Protein AF-A0A538T7G5-F1 (afdb_monomer_lite)

Foldseek 3Di:
DDDDDDDDPPPPVVVVVVVVVVVVDDDFVRVQVLVVQLQVCLQVVVLVSNLVSADQQDWDQDPVVRDIDGGSVRVSVVSVVVCVVVVNDHDDDPDDGGDD

Structure (mmCIF, N/CA/C/O backbone):
data_AF-A0A538T7G5-F1
#
_entry.id   AF-A0A538T7G5-F1
#
loop_
_atom_sit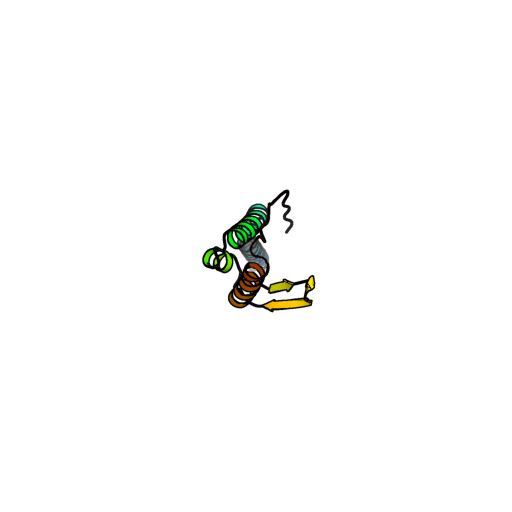e.group_PDB
_atom_site.id
_atom_site.type_symbol
_atom_site.label_atom_id
_atom_site.label_alt_id
_atom_site.label_comp_id
_atom_site.label_asym_id
_atom_site.label_entity_id
_atom_site.label_seq_id
_atom_site.pdbx_PDB_ins_code
_atom_site.Cartn_x
_atom_site.Cartn_y
_atom_site.Cartn_z
_atom_site.occupancy
_atom_site.B_iso_or_equiv
_atom_site.auth_seq_id
_atom_site.auth_comp_id
_atom_site.auth_asym_id
_atom_site.auth_atom_id
_atom_site.pdbx_PDB_model_num
ATOM 1 N N . MET A 1 1 ? -61.667 -14.299 30.085 1.00 41.78 1 MET A N 1
ATOM 2 C CA . MET A 1 1 ? -61.204 -13.689 28.818 1.00 41.78 1 MET A CA 1
ATOM 3 C C . MET A 1 1 ? -59.811 -13.110 29.062 1.00 41.78 1 MET A C 1
ATOM 5 O O . MET A 1 1 ? -59.705 -12.104 29.747 1.00 41.78 1 MET A O 1
ATOM 9 N N . LEU A 1 2 ? -58.743 -13.799 28.640 1.00 35.47 2 LEU A N 1
ATOM 10 C CA . LEU A 1 2 ? -57.352 -13.453 28.981 1.00 35.47 2 LEU A CA 1
ATOM 11 C C . LEU A 1 2 ? -56.670 -12.790 27.768 1.00 35.47 2 LEU A C 1
ATOM 13 O O . LEU A 1 2 ? -56.487 -13.434 26.738 1.00 35.47 2 LEU A O 1
ATOM 17 N N . ARG A 1 3 ? -56.325 -11.498 27.864 1.00 43.00 3 ARG A N 1
ATOM 18 C CA . ARG A 1 3 ? -55.564 -10.768 26.832 1.00 43.00 3 ARG A CA 1
ATOM 19 C C . ARG A 1 3 ? -54.068 -10.976 27.076 1.00 43.00 3 ARG A C 1
ATOM 21 O O . ARG A 1 3 ? -53.522 -10.441 28.034 1.00 43.00 3 ARG A O 1
ATOM 28 N N . ILE A 1 4 ? -53.407 -11.732 26.204 1.00 46.75 4 ILE A N 1
ATOM 29 C CA . ILE A 1 4 ? -51.946 -11.878 26.201 1.00 46.75 4 ILE A CA 1
ATOM 30 C C . ILE A 1 4 ? -51.369 -10.700 25.406 1.00 46.75 4 ILE A C 1
ATOM 32 O O . ILE A 1 4 ? -51.526 -10.631 24.187 1.00 46.75 4 ILE A O 1
ATOM 36 N N . SER A 1 5 ? -50.742 -9.748 26.097 1.00 45.91 5 SER A N 1
ATOM 37 C CA . SER A 1 5 ? -50.029 -8.630 25.471 1.00 45.91 5 SER A CA 1
ATOM 38 C C . SER A 1 5 ? -48.694 -9.133 24.913 1.00 45.91 5 SER A C 1
ATOM 40 O O . SER A 1 5 ? -47.807 -9.515 25.675 1.00 45.91 5 SER A O 1
ATOM 42 N N . ARG A 1 6 ? -48.551 -9.188 23.583 1.00 52.09 6 ARG A N 1
ATOM 43 C CA . ARG A 1 6 ? -47.275 -9.499 22.919 1.00 52.09 6 ARG A CA 1
ATOM 44 C C . ARG A 1 6 ? -46.446 -8.218 22.816 1.00 52.09 6 ARG A C 1
ATOM 46 O O . ARG A 1 6 ? -46.803 -7.310 22.071 1.00 52.09 6 ARG A O 1
ATOM 53 N N . ALA A 1 7 ? -45.343 -8.151 23.558 1.00 53.84 7 ALA A N 1
ATOM 54 C CA . ALA A 1 7 ? -44.340 -7.102 23.395 1.00 53.84 7 ALA A CA 1
ATOM 55 C C . ALA A 1 7 ? -43.624 -7.244 22.030 1.00 53.84 7 ALA A C 1
ATOM 57 O O . ALA A 1 7 ? -43.372 -8.371 21.596 1.00 53.84 7 ALA A O 1
ATOM 58 N N . PRO A 1 8 ? -43.288 -6.140 21.335 1.00 47.22 8 PRO A N 1
ATOM 59 C CA . PRO A 1 8 ? -42.693 -6.200 20.005 1.00 47.22 8 PRO A CA 1
ATOM 60 C C . PRO A 1 8 ? -41.202 -6.566 20.069 1.00 47.22 8 PRO A C 1
ATOM 62 O O . PRO A 1 8 ? -40.386 -5.864 20.665 1.00 47.22 8 PRO A O 1
ATOM 65 N N . ILE A 1 9 ? -40.860 -7.661 19.395 1.00 55.72 9 ILE A N 1
ATOM 66 C CA . ILE A 1 9 ? -39.534 -8.305 19.327 1.00 55.72 9 ILE A CA 1
ATOM 67 C C . ILE A 1 9 ? -38.517 -7.477 18.504 1.00 55.72 9 ILE A C 1
ATOM 69 O O . ILE A 1 9 ? -37.309 -7.639 18.634 1.00 55.72 9 ILE A O 1
ATOM 73 N N . HIS A 1 10 ? -38.993 -6.511 17.712 1.00 54.56 10 HIS A N 1
ATOM 74 C CA . HIS A 1 10 ? -38.190 -5.763 16.735 1.00 54.56 10 HIS A CA 1
ATOM 75 C C . HIS A 1 10 ? -37.185 -4.756 17.325 1.00 54.56 10 HIS A C 1
ATOM 77 O O . HIS A 1 10 ? -36.282 -4.298 16.627 1.00 54.56 10 HIS A O 1
ATOM 83 N N . ARG A 1 11 ? -37.313 -4.369 18.604 1.00 54.62 11 ARG A N 1
ATOM 84 C CA . ARG A 1 11 ? -36.461 -3.315 19.196 1.00 54.62 11 ARG A CA 1
ATOM 85 C C . ARG A 1 11 ? -35.059 -3.804 19.575 1.00 54.62 11 ARG A C 1
ATOM 87 O O . ARG A 1 11 ? -34.140 -2.993 19.684 1.00 54.62 11 ARG A O 1
ATOM 94 N N . THR A 1 12 ? -34.894 -5.103 19.800 1.00 54.78 12 THR A N 1
ATOM 95 C CA . THR A 1 12 ? -33.648 -5.676 20.328 1.00 54.78 12 THR A CA 1
ATOM 96 C C . THR A 1 12 ? -32.680 -6.039 19.203 1.00 54.78 12 THR A C 1
ATOM 98 O O . THR A 1 12 ? -31.496 -5.731 19.307 1.00 54.78 12 THR A O 1
ATOM 101 N N . GLU A 1 13 ? -33.187 -6.576 18.089 1.00 54.91 13 GLU A N 1
ATOM 102 C CA . GLU A 1 13 ? -32.382 -6.950 16.915 1.00 54.91 13 GLU A CA 1
ATOM 103 C C . GLU A 1 13 ? -31.666 -5.738 16.307 1.00 54.91 13 GLU A C 1
ATOM 105 O O . GLU A 1 13 ? -30.452 -5.762 16.136 1.00 54.91 13 GLU A O 1
ATOM 110 N N . SER A 1 14 ? -32.373 -4.617 16.121 1.00 62.78 14 SER A N 1
ATOM 111 C CA . SER A 1 14 ? -31.792 -3.378 15.577 1.00 62.78 14 SER A CA 1
ATOM 112 C C . SER A 1 14 ? -30.627 -2.824 16.418 1.00 62.78 14 SER A C 1
ATOM 114 O O . SER A 1 14 ? -29.686 -2.241 15.877 1.00 62.78 14 SER A O 1
ATOM 116 N N . ARG A 1 15 ? -30.643 -3.022 17.744 1.00 59.88 15 ARG A N 1
ATOM 117 C CA . ARG A 1 15 ? -29.558 -2.563 18.632 1.00 59.88 15 ARG A CA 1
ATOM 118 C C . ARG A 1 15 ? -28.340 -3.482 18.574 1.00 59.88 15 ARG A C 1
ATOM 120 O O . ARG A 1 15 ? -27.225 -2.982 18.690 1.00 59.88 15 ARG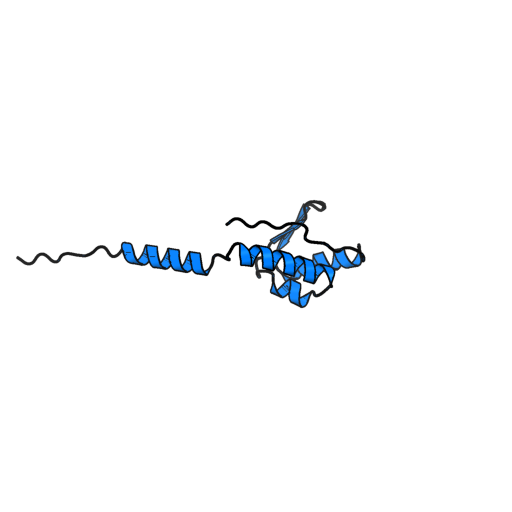 A O 1
ATOM 127 N N . ILE A 1 16 ? -28.550 -4.783 18.378 1.00 63.44 16 ILE A N 1
ATOM 128 C CA . ILE A 1 16 ? -27.476 -5.769 18.225 1.00 63.44 16 ILE A CA 1
ATOM 129 C C . ILE A 1 16 ? -26.774 -5.560 16.881 1.00 63.44 16 ILE A C 1
ATOM 131 O O . ILE A 1 16 ? -25.554 -5.436 16.863 1.00 63.44 16 ILE A O 1
ATOM 135 N N . THR A 1 17 ? -27.519 -5.397 15.782 1.00 62.06 17 THR A N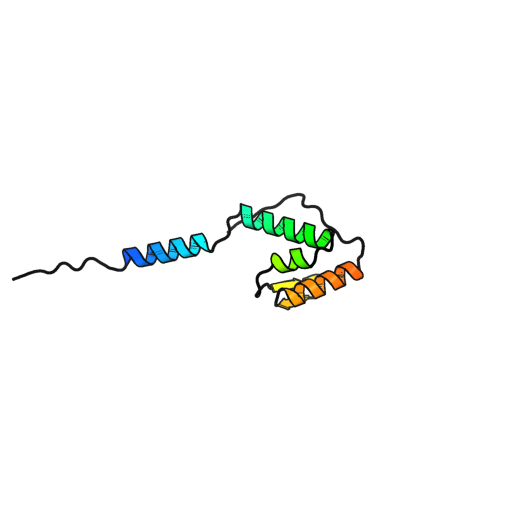 1
ATOM 136 C CA . THR A 1 17 ? -26.936 -5.125 14.457 1.00 62.06 17 THR A CA 1
ATOM 137 C C . THR A 1 17 ? -26.110 -3.841 14.464 1.00 62.06 17 THR A C 1
ATOM 139 O O . THR A 1 17 ? -24.958 -3.849 14.046 1.00 62.06 17 THR A O 1
ATOM 142 N N . ARG A 1 18 ? -26.626 -2.763 15.067 1.00 60.59 18 ARG A N 1
ATOM 143 C CA . ARG A 1 18 ? -25.909 -1.482 15.162 1.00 60.59 18 ARG A CA 1
ATOM 144 C C . ARG A 1 18 ? -24.661 -1.539 16.050 1.00 60.59 18 ARG A C 1
ATOM 146 O O . ARG A 1 18 ? -23.707 -0.797 15.827 1.00 60.59 18 ARG A O 1
ATOM 153 N N . ALA A 1 19 ? -24.669 -2.373 17.089 1.00 58.12 19 ALA A N 1
ATOM 154 C CA . ALA A 1 19 ? -23.508 -2.582 17.952 1.00 58.12 19 ALA A CA 1
ATOM 155 C C . ALA A 1 19 ? -22.431 -3.433 17.260 1.00 58.12 19 ALA A C 1
ATOM 157 O O . ALA A 1 19 ? -21.249 -3.129 17.395 1.00 58.12 19 ALA A O 1
ATOM 158 N N . LEU A 1 20 ? -22.835 -4.438 16.477 1.00 57.66 20 LEU A N 1
ATOM 159 C CA . LEU A 1 20 ? -21.934 -5.241 15.648 1.00 57.66 20 LEU A CA 1
ATOM 160 C C . LEU A 1 20 ? -21.320 -4.406 14.516 1.00 57.66 20 LEU A C 1
ATOM 162 O O . LEU A 1 20 ? -20.111 -4.445 14.330 1.00 57.66 20 LEU A O 1
ATOM 166 N N . GLU A 1 21 ? -22.111 -3.578 13.830 1.00 61.00 21 GLU A N 1
ATOM 167 C CA . GLU A 1 21 ? -21.621 -2.626 12.820 1.00 61.00 21 GLU A CA 1
ATOM 168 C C . GLU A 1 21 ? -20.616 -1.634 13.414 1.00 61.00 21 GLU A C 1
ATOM 170 O O . GLU A 1 21 ? -19.564 -1.400 12.828 1.00 61.00 21 GLU A O 1
ATOM 175 N N . LYS A 1 22 ? -20.883 -1.105 14.617 1.00 57.69 22 LYS A N 1
ATOM 176 C CA . LYS A 1 22 ? -19.923 -0.258 15.342 1.00 57.69 22 LYS A CA 1
ATOM 177 C C . LYS A 1 22 ? -18.656 -0.997 15.775 1.00 57.69 22 LYS A C 1
ATOM 179 O O . LYS A 1 22 ? -17.613 -0.365 15.846 1.00 57.69 22 LYS A O 1
ATOM 184 N N . GLY A 1 23 ? -18.747 -2.285 16.102 1.00 58.56 23 GLY A N 1
ATOM 185 C CA . GLY A 1 23 ? -17.588 -3.112 16.453 1.00 58.56 23 GLY A CA 1
ATOM 186 C C . GLY A 1 23 ? -16.746 -3.532 15.243 1.00 58.56 23 GLY A C 1
ATOM 187 O O . GLY A 1 23 ? -15.570 -3.840 15.403 1.00 58.56 23 GLY A O 1
ATOM 188 N N . LEU A 1 24 ? -17.338 -3.532 14.045 1.00 64.31 24 LEU A N 1
ATOM 189 C CA . LEU A 1 24 ? -16.673 -3.821 12.769 1.00 64.31 24 LEU A CA 1
ATOM 190 C C . LEU A 1 24 ? -16.129 -2.556 12.085 1.00 64.31 24 LEU A C 1
ATOM 192 O O . LEU A 1 24 ? -15.188 -2.640 11.296 1.00 64.31 24 LEU A O 1
ATOM 196 N N . ALA A 1 25 ? -16.713 -1.391 12.368 1.00 69.31 25 ALA A N 1
ATOM 197 C CA . ALA A 1 25 ? -16.244 -0.111 11.861 1.00 69.31 25 ALA A CA 1
ATOM 198 C C . ALA A 1 25 ? -14.969 0.317 12.600 1.00 69.31 25 ALA A C 1
ATOM 200 O O . ALA A 1 25 ? -14.989 0.597 13.798 1.00 69.31 25 ALA A O 1
ATOM 201 N N . MET A 1 26 ? -13.855 0.394 11.873 1.00 76.50 26 MET A N 1
ATOM 202 C CA . MET A 1 26 ? -12.627 0.984 12.400 1.00 76.50 26 MET A CA 1
ATOM 203 C C . MET A 1 26 ? -12.852 2.443 12.795 1.00 76.50 26 MET A C 1
ATOM 205 O O . MET A 1 26 ? -13.505 3.194 12.066 1.00 76.50 26 MET A O 1
ATOM 209 N N . SER A 1 27 ? -12.255 2.876 13.906 1.00 83.69 27 SER A N 1
ATOM 210 C CA . SER A 1 27 ? -12.300 4.292 14.256 1.00 83.69 27 SER A CA 1
ATOM 211 C C . SER A 1 27 ? -11.485 5.132 13.263 1.00 83.69 27 SER A C 1
ATOM 213 O O . SER A 1 27 ? -10.565 4.658 12.586 1.00 83.69 27 SER A O 1
ATOM 215 N N . SER A 1 28 ? -11.786 6.429 13.182 1.00 80.44 28 SER A N 1
ATOM 216 C CA . SER A 1 28 ? -11.005 7.368 12.367 1.00 80.44 28 SER A CA 1
ATOM 217 C C . SER A 1 28 ? -9.531 7.416 12.798 1.00 80.44 28 SER A C 1
ATOM 219 O O . SER A 1 28 ? -8.640 7.560 11.964 1.00 80.44 28 SER A O 1
ATOM 221 N N . GLN A 1 29 ? -9.255 7.244 14.093 1.00 78.56 29 GLN A N 1
ATOM 222 C CA . GLN A 1 29 ? -7.885 7.156 14.591 1.00 78.56 29 GLN A CA 1
ATOM 223 C C . GLN A 1 29 ? -7.192 5.898 14.050 1.00 78.56 29 GLN A C 1
ATOM 225 O O . GLN A 1 29 ? -6.110 6.009 13.471 1.00 78.56 29 GLN A O 1
ATOM 230 N N . ASP A 1 30 ? -7.855 4.743 14.118 1.00 87.75 30 ASP A N 1
ATOM 231 C CA . ASP A 1 30 ? -7.299 3.472 13.638 1.00 87.75 30 ASP A CA 1
ATOM 232 C C . ASP A 1 30 ? -7.016 3.508 12.129 1.00 87.75 30 ASP A C 1
ATOM 234 O O . ASP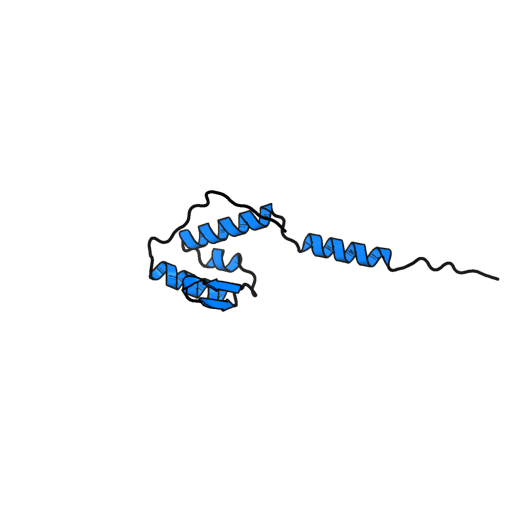 A 1 30 ? -5.982 3.030 11.668 1.00 87.75 30 ASP A O 1
ATOM 238 N N . THR A 1 31 ? -7.894 4.128 11.335 1.00 91.56 31 THR A N 1
ATOM 239 C CA . THR A 1 31 ? -7.710 4.215 9.872 1.00 91.56 31 THR A CA 1
ATOM 240 C C . THR A 1 31 ? 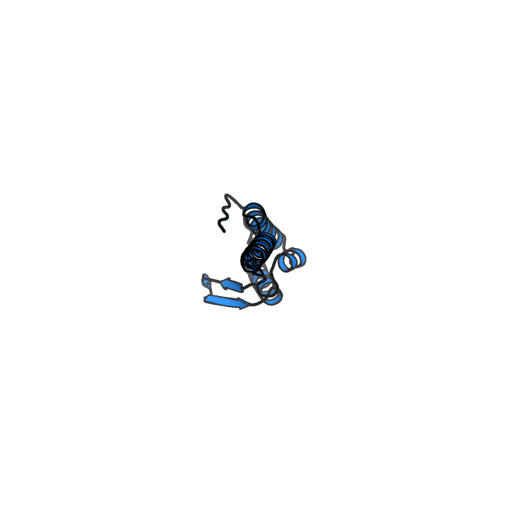-6.523 5.097 9.480 1.00 91.56 31 THR A C 1
ATOM 242 O O . THR A 1 31 ? -5.718 4.706 8.630 1.00 91.56 31 THR A O 1
ATOM 245 N N . THR A 1 32 ? -6.351 6.265 10.114 1.00 95.19 32 THR A N 1
ATOM 246 C CA . THR A 1 32 ? -5.166 7.109 9.857 1.00 95.19 32 THR A CA 1
ATOM 247 C C . THR A 1 32 ? -3.864 6.463 10.324 1.00 95.19 32 THR A C 1
ATOM 249 O O . THR A 1 32 ? -2.805 6.735 9.740 1.00 95.19 32 THR A O 1
ATOM 252 N N . GLN A 1 33 ? -3.932 5.617 11.353 1.00 95.12 33 GLN A N 1
ATOM 253 C CA . GLN A 1 33 ? -2.793 4.855 11.836 1.00 95.12 33 GLN A CA 1
ATOM 254 C C . GLN A 1 33 ? -2.404 3.746 10.853 1.00 95.12 33 GLN A C 1
ATOM 256 O O . GLN A 1 33 ? -1.257 3.727 10.408 1.00 95.12 33 GLN A O 1
ATOM 261 N N . VAL A 1 34 ? -3.353 2.925 10.394 1.00 95.19 34 VAL A N 1
ATOM 262 C CA . VAL A 1 34 ? -3.089 1.905 9.363 1.00 95.19 34 VAL A CA 1
ATOM 263 C C . VAL A 1 34 ? -2.489 2.533 8.100 1.00 95.19 34 VAL A C 1
ATOM 265 O O . VAL A 1 34 ? -1.515 2.018 7.554 1.00 95.19 34 VAL A O 1
ATOM 268 N N . ALA A 1 35 ? -2.981 3.698 7.666 1.00 95.44 35 ALA A N 1
ATOM 269 C CA . ALA A 1 35 ? -2.410 4.406 6.518 1.00 95.44 35 ALA A CA 1
ATOM 270 C C . ALA A 1 35 ? -0.925 4.798 6.716 1.00 95.44 35 ALA A C 1
ATOM 272 O O . ALA A 1 35 ? -0.125 4.689 5.783 1.00 95.44 35 ALA A O 1
ATOM 273 N N . ARG A 1 36 ? -0.529 5.224 7.927 1.00 97.50 36 ARG A N 1
ATOM 274 C CA . ARG A 1 36 ? 0.883 5.513 8.270 1.00 97.50 36 ARG A CA 1
ATOM 275 C C . ARG A 1 36 ? 1.738 4.264 8.265 1.00 97.50 36 ARG A C 1
ATOM 277 O O . ARG A 1 36 ? 2.876 4.302 7.794 1.00 97.50 36 ARG A O 1
ATOM 284 N N . GLU A 1 37 ? 1.205 3.181 8.805 1.00 97.62 37 GLU A N 1
ATOM 285 C CA . GLU A 1 37 ? 1.913 1.913 8.916 1.00 97.62 37 GLU A CA 1
ATOM 286 C C . GLU A 1 37 ? 2.141 1.300 7.531 1.00 97.62 37 GLU A C 1
ATOM 288 O O . GLU A 1 37 ? 3.258 0.871 7.246 1.00 97.62 37 GLU A O 1
ATOM 293 N N . ILE A 1 38 ? 1.162 1.388 6.619 1.00 97.50 38 ILE A N 1
ATOM 294 C CA . ILE A 1 38 ? 1.331 0.998 5.210 1.00 97.50 38 ILE A CA 1
ATOM 295 C C . ILE A 1 38 ? 2.476 1.793 4.567 1.00 97.50 38 ILE A C 1
ATOM 297 O O . ILE A 1 38 ? 3.362 1.203 3.943 1.00 97.50 38 ILE A O 1
ATOM 301 N N . LEU A 1 39 ? 2.500 3.123 4.740 1.00 97.62 39 LEU A N 1
ATOM 302 C CA . LEU A 1 39 ? 3.550 3.960 4.154 1.00 97.62 39 LEU A CA 1
ATOM 303 C C . LEU A 1 39 ? 4.934 3.646 4.734 1.00 97.62 39 LEU A C 1
ATOM 305 O O . LEU A 1 39 ? 5.918 3.579 3.992 1.00 97.62 39 LEU A O 1
ATOM 309 N N . THR A 1 40 ? 5.012 3.438 6.047 1.00 97.88 40 THR A N 1
ATOM 310 C CA . THR A 1 40 ? 6.252 3.077 6.747 1.00 97.88 40 THR A CA 1
ATOM 311 C C . THR A 1 40 ? 6.767 1.721 6.275 1.00 97.88 40 THR A C 1
ATOM 313 O O . THR A 1 40 ? 7.944 1.591 5.928 1.00 97.88 40 THR A O 1
ATOM 316 N N . ALA A 1 41 ? 5.890 0.720 6.197 1.00 98.31 41 ALA A N 1
ATOM 317 C CA . ALA A 1 41 ? 6.234 -0.621 5.742 1.00 98.31 41 ALA A CA 1
ATOM 318 C C . ALA A 1 41 ? 6.721 -0.616 4.285 1.00 98.31 41 ALA A C 1
ATOM 320 O O . ALA A 1 41 ? 7.752 -1.213 3.984 1.00 98.31 41 ALA A O 1
ATOM 321 N N . TYR A 1 42 ? 6.060 0.128 3.391 1.00 98.38 42 TYR A N 1
ATOM 322 C CA . TYR A 1 42 ? 6.527 0.309 2.011 1.00 98.38 42 TYR A CA 1
ATOM 323 C C . TYR A 1 42 ? 7.892 1.014 1.946 1.00 98.38 42 TYR A C 1
ATOM 325 O O . TYR A 1 42 ? 8.808 0.579 1.241 1.00 98.38 42 TYR A O 1
ATOM 333 N N . SER A 1 43 ? 8.051 2.109 2.695 1.00 97.38 43 SER A N 1
ATOM 334 C CA . SER A 1 43 ? 9.272 2.924 2.667 1.00 97.38 43 SER A CA 1
ATOM 335 C C . SER A 1 43 ? 10.490 2.139 3.164 1.00 97.38 43 SER A C 1
ATOM 337 O O . SER A 1 43 ? 11.562 2.251 2.570 1.00 97.38 43 SER A O 1
ATOM 339 N N . THR A 1 44 ? 10.302 1.282 4.170 1.00 96.75 44 THR A N 1
ATOM 340 C CA . THR A 1 44 ? 11.339 0.406 4.748 1.00 96.75 44 THR A CA 1
ATOM 341 C C . THR A 1 44 ? 11.475 -0.953 4.053 1.00 96.75 44 THR A C 1
ATOM 343 O O . THR A 1 44 ? 12.374 -1.720 4.387 1.00 96.75 44 THR A O 1
ATOM 346 N N . GLY A 1 45 ? 10.607 -1.274 3.089 1.00 97.31 45 GLY A N 1
ATOM 347 C CA . GLY A 1 45 ? 10.605 -2.574 2.416 1.00 97.31 45 GLY A CA 1
ATOM 348 C C . GLY A 1 45 ? 10.164 -3.743 3.305 1.00 97.31 45 GLY A C 1
ATOM 349 O O . GLY A 1 45 ? 10.480 -4.895 3.010 1.00 97.31 45 GLY A O 1
ATOM 350 N N . ASN A 1 46 ? 9.435 -3.481 4.393 1.00 98.31 46 ASN A N 1
ATOM 351 C CA . ASN A 1 46 ? 8.894 -4.519 5.266 1.00 98.31 46 ASN A CA 1
ATOM 352 C C . ASN A 1 46 ? 7.600 -5.107 4.679 1.00 98.31 46 ASN A C 1
ATOM 354 O O . ASN A 1 46 ? 6.483 -4.745 5.053 1.00 98.31 46 ASN A O 1
ATOM 358 N N . TRP A 1 47 ? 7.756 -6.029 3.731 1.00 98.38 47 TRP A N 1
ATOM 359 C CA . TRP A 1 47 ? 6.642 -6.609 2.975 1.00 98.38 47 TRP A CA 1
ATOM 360 C C . TRP A 1 47 ? 5.711 -7.478 3.815 1.00 98.38 47 TRP A C 1
ATOM 362 O O . TRP A 1 47 ? 4.508 -7.492 3.567 1.00 98.38 47 TRP A O 1
ATOM 372 N N . THR A 1 48 ? 6.246 -8.168 4.824 1.00 98.44 48 THR A N 1
ATOM 373 C CA . THR A 1 48 ? 5.443 -8.975 5.751 1.00 98.44 48 THR A CA 1
ATOM 374 C C . THR A 1 48 ? 4.508 -8.087 6.564 1.00 98.44 48 THR A C 1
ATOM 376 O O . THR A 1 48 ? 3.315 -8.378 6.643 1.00 98.44 48 THR A O 1
ATOM 379 N N . ALA A 1 49 ? 5.019 -6.974 7.104 1.00 98.25 49 ALA A N 1
ATOM 380 C CA . ALA A 1 49 ? 4.189 -6.000 7.807 1.00 98.25 49 ALA A CA 1
ATOM 381 C C . ALA A 1 49 ? 3.154 -5.367 6.869 1.00 98.25 49 ALA A C 1
ATOM 383 O O . ALA A 1 49 ? 1.977 -5.320 7.213 1.00 98.25 49 ALA A O 1
ATOM 384 N N . LEU A 1 50 ? 3.560 -4.960 5.658 1.00 98.56 50 LEU A N 1
ATOM 385 C CA . LEU A 1 50 ? 2.637 -4.383 4.677 1.00 98.56 50 LEU A CA 1
ATOM 386 C C . LEU A 1 50 ? 1.492 -5.347 4.358 1.00 98.56 50 LEU A C 1
ATOM 388 O O . LEU A 1 50 ? 0.335 -4.946 4.397 1.00 98.56 50 LEU A O 1
ATOM 392 N N . LYS A 1 51 ? 1.802 -6.621 4.090 1.00 98.19 51 LYS A N 1
ATOM 393 C CA . LYS A 1 51 ? 0.790 -7.645 3.812 1.00 98.19 51 LYS A CA 1
ATOM 394 C C . LYS A 1 51 ? -0.177 -7.817 4.985 1.00 98.19 51 LYS A C 1
ATOM 396 O O . LYS A 1 51 ? -1.376 -7.917 4.755 1.00 98.19 51 LYS A O 1
ATOM 401 N N . GLY A 1 52 ? 0.335 -7.839 6.218 1.00 97.69 52 GLY A N 1
ATOM 402 C CA . GLY A 1 52 ? -0.471 -8.009 7.431 1.00 97.69 52 GLY A CA 1
ATOM 403 C C . GLY A 1 52 ? -1.473 -6.879 7.689 1.00 97.69 52 GLY A C 1
ATOM 404 O O . GLY A 1 52 ? -2.480 -7.107 8.350 1.00 97.69 52 GLY A O 1
ATOM 405 N N . LEU A 1 53 ? -1.231 -5.687 7.136 1.00 97.06 53 LEU A N 1
ATOM 406 C CA . LEU A 1 53 ? -2.132 -4.534 7.239 1.00 97.06 53 LEU A CA 1
ATOM 407 C C . LEU A 1 53 ? -3.278 -4.565 6.217 1.00 97.06 53 LEU A C 1
ATOM 409 O O . LEU A 1 53 ? -4.229 -3.793 6.333 1.00 97.06 53 LEU A O 1
ATOM 413 N N . LEU A 1 54 ? -3.191 -5.414 5.189 1.00 97.00 54 LEU A N 1
ATOM 414 C CA . LEU A 1 54 ? -4.184 -5.475 4.124 1.00 97.00 54 LEU A CA 1
ATOM 415 C C . LEU A 1 54 ? -5.261 -6.511 4.436 1.00 97.00 54 LEU A C 1
ATOM 417 O O . LEU A 1 54 ? -4.976 -7.656 4.789 1.00 97.00 54 LEU A O 1
ATOM 421 N N . ALA A 1 55 ? -6.518 -6.139 4.195 1.00 94.56 55 ALA A N 1
ATOM 422 C CA . ALA A 1 55 ? -7.598 -7.112 4.151 1.00 94.56 55 ALA A CA 1
ATOM 423 C C . ALA A 1 55 ? -7.329 -8.153 3.041 1.00 94.56 55 ALA A C 1
ATOM 425 O O . ALA A 1 55 ? -6.839 -7.789 1.966 1.00 94.56 55 ALA A O 1
ATOM 426 N N . PRO A 1 56 ? -7.719 -9.429 3.221 1.00 90.81 56 PRO A N 1
ATOM 427 C CA . PRO A 1 56 ? -7.575 -10.446 2.176 1.00 90.81 56 PRO A CA 1
ATOM 428 C C . PRO A 1 56 ? -8.240 -10.052 0.849 1.00 90.81 56 PRO A C 1
ATOM 430 O O . PRO A 1 56 ? -7.752 -10.395 -0.224 1.00 90.81 56 PRO A O 1
ATOM 433 N N . THR A 1 57 ? -9.324 -9.277 0.921 1.00 93.31 57 THR A N 1
ATOM 434 C CA . THR A 1 57 ? -10.096 -8.751 -0.213 1.00 93.31 57 THR A CA 1
ATOM 435 C C . THR A 1 57 ? -9.730 -7.307 -0.582 1.00 93.31 57 THR A C 1
ATOM 437 O O . THR A 1 57 ? -10.490 -6.641 -1.286 1.00 93.31 57 THR A O 1
ATOM 440 N N . ALA A 1 58 ? -8.570 -6.803 -0.148 1.00 96.94 58 ALA A N 1
ATOM 441 C CA . ALA A 1 58 ? -8.118 -5.455 -0.482 1.00 96.94 58 ALA A CA 1
ATOM 442 C C . ALA A 1 58 ? -8.008 -5.245 -2.000 1.00 96.94 58 ALA A C 1
ATOM 444 O O . ALA A 1 58 ? -7.582 -6.135 -2.739 1.00 96.94 58 ALA A O 1
ATOM 445 N N . ILE A 1 59 ? -8.371 -4.042 -2.447 1.00 98.00 59 ILE A N 1
ATOM 446 C CA . ILE A 1 59 ? -8.279 -3.615 -3.843 1.00 98.00 59 ILE A CA 1
ATOM 447 C C . ILE A 1 59 ? -7.306 -2.451 -3.921 1.00 98.00 59 ILE A C 1
ATOM 449 O O . ILE A 1 59 ? -7.483 -1.444 -3.238 1.00 98.00 59 ILE A O 1
ATOM 453 N N . TYR A 1 60 ? -6.316 -2.569 -4.794 1.00 97.31 60 TYR A N 1
ATOM 454 C CA . TYR A 1 60 ? -5.411 -1.486 -5.135 1.00 97.31 60 TYR A CA 1
ATOM 455 C C . TYR A 1 60 ? -5.718 -1.003 -6.550 1.00 97.31 60 TYR A C 1
ATOM 457 O O . TYR A 1 60 ? -5.611 -1.759 -7.518 1.00 97.31 60 TYR A O 1
ATOM 465 N N . ASN A 1 61 ? -6.144 0.254 -6.657 1.00 97.69 61 ASN A N 1
ATOM 466 C CA . ASN A 1 61 ? -6.346 0.917 -7.939 1.00 97.69 61 ASN A CA 1
ATOM 467 C C . ASN A 1 61 ? -5.121 1.785 -8.220 1.00 97.69 61 ASN A C 1
ATOM 469 O O . ASN A 1 61 ? -4.883 2.780 -7.535 1.00 97.69 61 ASN A O 1
ATOM 473 N N . GLU A 1 62 ? -4.352 1.414 -9.233 1.00 95.06 62 GLU A N 1
ATOM 474 C CA . GLU A 1 62 ? -3.234 2.215 -9.702 1.00 95.06 62 GLU A CA 1
ATOM 475 C C . GLU A 1 62 ? -3.707 3.160 -10.800 1.00 95.06 62 GLU A C 1
ATOM 477 O O . GLU A 1 62 ? -3.928 2.755 -11.939 1.00 95.06 62 GLU A O 1
ATOM 482 N N . LEU A 1 63 ? -3.847 4.441 -10.469 1.00 92.75 63 LEU A N 1
ATOM 483 C CA . LEU A 1 63 ? -4.414 5.417 -11.401 1.00 92.75 63 LEU A CA 1
ATOM 484 C C . LEU A 1 63 ? -3.521 5.659 -12.626 1.00 92.75 63 LEU A C 1
ATOM 486 O O . LEU A 1 63 ? -4.030 5.755 -13.737 1.00 92.75 63 LEU A O 1
ATOM 490 N N . GLY A 1 64 ? -2.198 5.718 -12.438 1.00 89.75 64 GLY A N 1
ATOM 491 C CA . GLY A 1 64 ? -1.259 6.013 -13.528 1.00 89.75 64 GLY A CA 1
ATOM 492 C C . GLY A 1 64 ? -1.179 4.917 -14.596 1.00 89.75 64 GLY A C 1
ATOM 493 O O . GLY A 1 64 ? -1.018 5.219 -15.771 1.00 89.75 64 GLY A O 1
ATOM 494 N N . SER A 1 65 ? -1.317 3.651 -14.197 1.00 92.75 65 SER A N 1
ATOM 495 C CA . SER A 1 65 ? -1.262 2.480 -15.088 1.00 92.75 65 SER A CA 1
ATOM 496 C C . SER A 1 65 ? -2.646 1.926 -15.443 1.00 92.75 65 SER A C 1
ATOM 498 O O . SER A 1 65 ? -2.748 0.999 -16.242 1.00 92.75 65 SER A O 1
ATOM 500 N N . GLN A 1 66 ? -3.702 2.449 -14.811 1.00 96.00 66 GLN A N 1
ATOM 501 C CA . GLN A 1 66 ? -5.078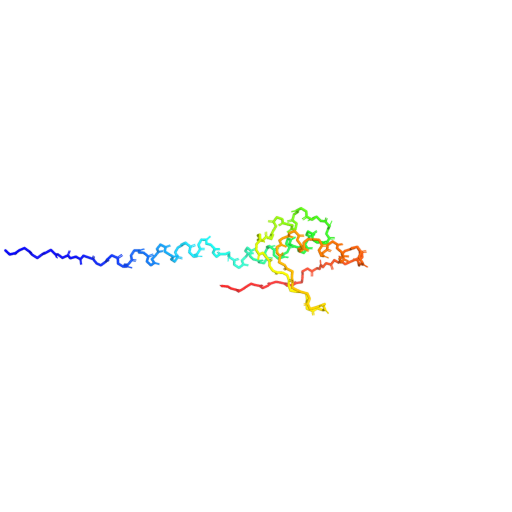 1.947 -14.860 1.00 96.00 66 GLN A CA 1
ATOM 502 C C . GLN A 1 66 ? -5.239 0.479 -14.421 1.00 96.00 66 GLN A C 1
ATOM 504 O O . GLN A 1 66 ? -6.262 -0.151 -14.695 1.00 96.00 66 GLN A O 1
ATOM 509 N N . ARG A 1 67 ? -4.254 -0.089 -13.712 1.00 96.31 67 ARG A N 1
ATOM 510 C CA . ARG A 1 67 ? -4.369 -1.447 -13.171 1.00 96.31 67 ARG A CA 1
ATOM 511 C C . ARG A 1 67 ? -5.305 -1.460 -11.967 1.00 96.31 67 ARG A C 1
ATOM 513 O O . ARG A 1 67 ? -5.218 -0.618 -11.074 1.00 96.31 67 ARG A O 1
ATOM 520 N N . ARG A 1 68 ? -6.146 -2.490 -11.901 1.00 98.00 68 ARG A N 1
ATOM 521 C CA . ARG A 1 68 ? -6.901 -2.865 -10.704 1.00 98.00 68 ARG A CA 1
ATOM 522 C C . ARG A 1 68 ? -6.378 -4.202 -10.205 1.00 98.00 68 ARG A C 1
ATOM 524 O O . ARG A 1 68 ? -6.445 -5.194 -10.924 1.00 98.00 68 ARG A O 1
ATOM 531 N N . ILE A 1 69 ? -5.860 -4.220 -8.984 1.00 98.31 69 ILE A N 1
ATOM 532 C CA . ILE A 1 69 ? -5.223 -5.391 -8.383 1.00 98.31 69 ILE A CA 1
ATOM 533 C C . ILE A 1 69 ? -6.031 -5.808 -7.160 1.00 98.31 69 ILE A C 1
ATOM 535 O O . ILE A 1 69 ? -6.366 -4.980 -6.315 1.00 98.31 69 ILE A O 1
ATOM 539 N N . GLN A 1 70 ? -6.356 -7.094 -7.083 1.00 98.19 70 GLN A N 1
ATOM 540 C CA . GLN A 1 70 ? -7.184 -7.676 -6.034 1.00 98.19 70 GLN A CA 1
ATOM 541 C C . GLN A 1 70 ? -6.343 -8.631 -5.184 1.00 98.19 70 GLN A C 1
ATOM 543 O O . GLN A 1 70 ? -5.697 -9.526 -5.719 1.00 98.19 70 GLN A O 1
ATOM 548 N N . GLY A 1 71 ? -6.416 -8.470 -3.864 1.00 97.75 71 GLY A N 1
ATOM 549 C CA . GLY A 1 71 ? -5.816 -9.376 -2.888 1.00 97.75 71 GLY A CA 1
ATOM 550 C C . GLY A 1 71 ? -4.437 -8.940 -2.396 1.00 97.75 71 GLY A C 1
ATOM 551 O O . GLY A 1 71 ? -3.615 -8.420 -3.150 1.00 97.75 71 GLY A O 1
ATOM 552 N N . ALA A 1 72 ? -4.181 -9.168 -1.105 1.00 97.81 72 ALA A N 1
ATOM 553 C CA . ALA A 1 72 ? -2.994 -8.665 -0.411 1.00 97.81 72 ALA A CA 1
ATOM 554 C C . ALA A 1 72 ? -1.669 -9.116 -1.053 1.00 97.81 72 ALA A C 1
ATOM 556 O O . ALA A 1 72 ? -0.757 -8.308 -1.207 1.00 97.81 72 ALA A O 1
ATOM 557 N N . ASP A 1 73 ? -1.574 -10.380 -1.477 1.00 97.69 73 ASP A N 1
ATOM 558 C CA . ASP A 1 73 ? -0.378 -10.923 -2.132 1.00 97.69 73 ASP A CA 1
ATOM 559 C C . ASP A 1 73 ? -0.043 -10.204 -3.442 1.00 97.69 73 ASP A C 1
ATOM 561 O O . ASP A 1 73 ? 1.081 -9.734 -3.631 1.00 97.69 73 ASP A O 1
ATOM 565 N N . SER A 1 74 ? -1.029 -10.057 -4.328 1.00 97.88 74 SER A N 1
ATOM 566 C CA . SER A 1 74 ? -0.839 -9.391 -5.618 1.00 97.88 74 SER A CA 1
ATOM 567 C C . SER A 1 74 ? -0.518 -7.904 -5.455 1.00 97.88 74 SER A C 1
ATOM 569 O O . SER A 1 74 ? 0.289 -7.361 -6.209 1.00 97.88 74 SER A O 1
ATOM 571 N N . ILE A 1 75 ? -1.097 -7.247 -4.445 1.00 98.50 75 ILE A N 1
ATOM 572 C CA . ILE A 1 75 ? -0.783 -5.851 -4.112 1.00 98.50 75 ILE A CA 1
ATOM 573 C C . ILE A 1 75 ? 0.675 -5.725 -3.656 1.00 98.50 75 ILE A C 1
ATOM 575 O O . ILE A 1 75 ? 1.411 -4.890 -4.181 1.00 98.50 75 ILE A O 1
ATOM 579 N N . VAL A 1 76 ? 1.125 -6.574 -2.727 1.00 98.38 76 VAL A N 1
ATOM 580 C CA . VAL A 1 76 ? 2.514 -6.567 -2.238 1.00 98.38 76 VAL A CA 1
ATOM 581 C C . VAL A 1 76 ? 3.495 -6.824 -3.383 1.00 98.38 76 VAL A C 1
ATOM 583 O O . VAL A 1 76 ? 4.499 -6.121 -3.490 1.00 98.38 76 VAL A O 1
ATOM 586 N N . GLN A 1 77 ? 3.194 -7.770 -4.276 1.00 98.31 77 GLN A N 1
ATOM 587 C CA . GLN A 1 77 ? 4.027 -8.055 -5.445 1.00 98.31 77 GLN A CA 1
ATOM 588 C C . GLN A 1 77 ? 4.164 -6.834 -6.370 1.00 98.31 77 GLN A C 1
ATOM 590 O O . GLN A 1 77 ? 5.265 -6.532 -6.838 1.00 98.31 77 GLN A O 1
ATOM 595 N N . ALA A 1 78 ? 3.073 -6.101 -6.613 1.00 97.56 78 ALA A N 1
ATOM 596 C CA . ALA A 1 78 ? 3.104 -4.885 -7.424 1.00 97.56 78 ALA A CA 1
ATOM 597 C C . ALA A 1 78 ? 3.948 -3.778 -6.770 1.00 97.56 78 ALA A C 1
ATOM 599 O O . ALA A 1 78 ? 4.796 -3.174 -7.429 1.00 97.56 78 ALA A O 1
ATOM 600 N N . LEU A 1 79 ? 3.781 -3.560 -5.462 1.00 97.50 79 LEU A N 1
ATOM 601 C CA . LEU A 1 79 ? 4.550 -2.567 -4.706 1.00 97.50 79 LEU A CA 1
ATOM 602 C C . LEU A 1 79 ? 6.045 -2.912 -4.631 1.00 97.50 79 LEU A C 1
ATOM 604 O O . LEU A 1 79 ? 6.886 -2.022 -4.750 1.00 97.50 79 LEU A O 1
ATOM 608 N N . GLN A 1 80 ? 6.396 -4.194 -4.509 1.00 97.94 80 GLN A N 1
ATOM 609 C CA . GLN A 1 80 ? 7.782 -4.655 -4.639 1.00 97.94 80 GLN A CA 1
ATOM 610 C C . GLN A 1 80 ? 8.354 -4.343 -6.027 1.00 97.94 80 GLN A C 1
ATOM 612 O O . GLN A 1 80 ? 9.511 -3.940 -6.134 1.00 97.94 80 GLN A O 1
ATOM 617 N N . GLY A 1 81 ? 7.557 -4.515 -7.086 1.00 97.00 81 GLY A N 1
ATOM 618 C CA . GLY A 1 81 ? 7.932 -4.137 -8.449 1.00 97.00 81 GLY A CA 1
ATOM 619 C C . GLY A 1 81 ? 8.257 -2.647 -8.562 1.00 97.00 81 GLY A C 1
ATOM 620 O O . GLY A 1 81 ? 9.320 -2.289 -9.068 1.00 97.00 81 GLY A O 1
ATOM 621 N N . TRP A 1 82 ? 7.399 -1.786 -8.009 1.00 96.06 82 TRP A N 1
ATOM 622 C CA . TRP A 1 82 ? 7.650 -0.345 -7.962 1.00 96.06 82 TRP A CA 1
ATOM 623 C C . TRP A 1 82 ? 8.902 0.012 -7.167 1.00 96.06 82 TRP A C 1
ATOM 625 O O . TRP A 1 82 ? 9.717 0.784 -7.658 1.00 96.06 82 TRP A O 1
ATOM 635 N N . LYS A 1 83 ? 9.112 -0.592 -5.994 1.00 96.75 83 LYS A N 1
ATOM 636 C CA . LYS A 1 83 ? 10.311 -0.348 -5.179 1.00 96.75 83 LYS A CA 1
ATOM 637 C C . LYS A 1 83 ? 11.599 -0.790 -5.880 1.00 96.75 83 LYS A C 1
ATOM 639 O O . LYS A 1 83 ? 12.637 -0.168 -5.698 1.00 96.75 83 LYS A O 1
ATOM 644 N N . LYS A 1 84 ? 11.548 -1.851 -6.691 1.00 97.00 84 LYS A N 1
ATOM 645 C CA . LYS A 1 84 ? 12.686 -2.281 -7.522 1.00 97.00 84 LYS A CA 1
ATOM 646 C C . LYS A 1 84 ? 12.963 -1.305 -8.667 1.00 97.00 84 LYS A C 1
ATOM 648 O O . LYS A 1 84 ? 14.124 -1.061 -8.967 1.00 97.00 84 LYS A O 1
ATOM 653 N N . ALA A 1 85 ? 11.918 -0.773 -9.302 1.00 96.62 85 ALA A N 1
ATOM 654 C CA . ALA A 1 85 ? 12.047 0.178 -10.407 1.00 96.62 85 ALA A CA 1
ATOM 655 C C . ALA A 1 85 ? 12.441 1.594 -9.942 1.00 96.62 85 ALA A C 1
ATOM 657 O O . ALA A 1 85 ? 13.153 2.296 -10.650 1.00 96.62 85 ALA A O 1
ATOM 658 N N . MET A 1 86 ? 11.984 2.001 -8.756 1.00 95.56 86 MET A N 1
ATOM 659 C CA . MET A 1 86 ? 12.219 3.307 -8.135 1.00 95.56 86 MET A CA 1
ATOM 660 C C . MET A 1 86 ? 12.752 3.078 -6.719 1.00 95.56 86 MET A C 1
ATOM 662 O O . MET A 1 86 ? 12.001 3.052 -5.739 1.00 95.56 86 MET A O 1
ATOM 666 N N . THR A 1 87 ? 14.056 2.838 -6.620 1.00 94.25 87 THR A N 1
ATOM 667 C CA . THR A 1 87 ? 14.714 2.372 -5.387 1.00 94.25 87 THR A CA 1
ATOM 668 C C . THR A 1 87 ? 14.705 3.402 -4.260 1.00 94.25 87 THR A C 1
ATOM 670 O O . THR A 1 87 ? 14.723 3.029 -3.087 1.00 94.25 87 THR A O 1
ATOM 673 N N . ASP A 1 88 ? 14.603 4.683 -4.599 1.00 94.94 88 ASP A N 1
ATOM 674 C CA . ASP A 1 88 ? 14.502 5.818 -3.683 1.00 94.94 88 ASP A CA 1
ATOM 675 C C . ASP A 1 88 ? 13.054 6.169 -3.291 1.00 94.94 88 ASP A C 1
ATOM 677 O O . ASP A 1 88 ? 12.839 7.027 -2.432 1.00 94.94 88 ASP A O 1
ATOM 681 N N . SER A 1 89 ? 12.056 5.484 -3.864 1.00 95.12 89 SER A N 1
ATOM 682 C CA . SER A 1 89 ? 10.637 5.726 -3.599 1.00 95.12 89 SER A CA 1
ATOM 683 C C . SER A 1 89 ? 10.298 5.504 -2.122 1.00 95.12 89 SER A C 1
ATOM 685 O O . SER A 1 89 ? 10.325 4.382 -1.608 1.00 95.12 89 SER A O 1
ATOM 687 N N . GLN A 1 90 ? 9.953 6.584 -1.431 1.00 95.62 90 GLN A N 1
ATOM 688 C CA . GLN A 1 90 ? 9.534 6.617 -0.030 1.00 95.62 90 GLN A CA 1
ATOM 689 C C . GLN A 1 90 ? 8.528 7.753 0.164 1.00 95.62 90 GLN A C 1
ATOM 691 O O . GLN A 1 90 ? 8.412 8.632 -0.691 1.00 95.62 90 GLN A O 1
ATOM 696 N N . GLY A 1 91 ? 7.806 7.760 1.283 1.00 92.44 91 GLY A N 1
ATOM 697 C CA . GLY A 1 91 ? 6.895 8.861 1.585 1.00 92.44 91 GLY A CA 1
ATOM 698 C C . GLY A 1 91 ? 7.043 9.407 2.993 1.00 92.44 91 GLY A C 1
ATOM 699 O O . GLY A 1 91 ? 7.481 8.729 3.918 1.00 92.44 91 GLY A O 1
ATOM 700 N N . LYS A 1 92 ? 6.615 10.659 3.139 1.00 95.50 92 LYS A N 1
ATOM 701 C CA . LYS A 1 92 ? 6.512 11.380 4.403 1.00 95.50 92 LYS A CA 1
ATOM 702 C C . LYS A 1 92 ? 5.060 11.793 4.593 1.00 95.50 92 LYS A C 1
ATOM 704 O O . LYS A 1 92 ? 4.497 12.466 3.734 1.00 95.50 92 LYS A O 1
ATOM 709 N N . VAL A 1 93 ? 4.463 11.424 5.723 1.00 95.06 93 VAL A N 1
ATOM 710 C CA . VAL A 1 93 ? 3.129 11.917 6.078 1.00 95.06 93 VAL A CA 1
ATOM 711 C C . VAL A 1 93 ? 3.256 13.357 6.560 1.00 95.06 93 VAL A C 1
ATOM 713 O O . VAL A 1 93 ? 3.934 13.618 7.550 1.00 95.06 93 VAL A O 1
ATOM 716 N N . THR A 1 94 ? 2.623 14.291 5.856 1.00 96.81 94 THR A N 1
ATOM 717 C CA . THR A 1 94 ? 2.532 15.697 6.277 1.00 96.81 94 THR A CA 1
ATOM 718 C C . THR A 1 94 ? 1.274 15.922 7.102 1.00 96.81 94 THR A C 1
ATOM 720 O O . THR A 1 94 ? 1.363 16.402 8.223 1.00 96.81 94 THR A O 1
ATOM 723 N N . ASN A 1 95 ? 0.131 15.465 6.588 1.00 95.00 95 ASN A N 1
ATOM 724 C CA . ASN A 1 95 ? -1.173 15.502 7.239 1.00 95.00 95 ASN A CA 1
ATOM 725 C C . ASN A 1 95 ? -1.868 14.145 7.079 1.00 95.00 95 ASN A C 1
ATOM 727 O O . ASN A 1 95 ? -1.561 13.387 6.158 1.00 95.00 95 ASN A O 1
ATOM 731 N N . ALA A 1 96 ? -2.845 13.845 7.934 1.00 93.69 96 ALA A N 1
ATOM 732 C CA . ALA A 1 96 ? -3.813 12.803 7.622 1.00 93.69 96 ALA A CA 1
ATOM 733 C C . ALA A 1 96 ? -5.185 13.109 8.182 1.00 93.69 96 ALA A C 1
ATOM 735 O O . ALA A 1 96 ? -5.324 13.709 9.244 1.00 93.69 96 ALA A O 1
ATOM 736 N N . PHE A 1 97 ? -6.171 12.625 7.450 1.00 92.56 97 PHE A N 1
ATOM 737 C CA . PHE A 1 97 ? -7.575 12.832 7.707 1.00 92.56 97 PHE A CA 1
ATOM 738 C C . PHE A 1 97 ? -8.262 11.484 7.543 1.00 92.56 97 PHE A C 1
ATOM 740 O O . PHE A 1 97 ? -7.886 10.698 6.672 1.00 92.56 97 PHE A O 1
ATOM 747 N N . ALA A 1 98 ? -9.256 11.226 8.376 1.00 90.38 98 ALA A N 1
ATOM 748 C CA . ALA A 1 98 ? -10.156 10.104 8.210 1.00 90.38 98 ALA A CA 1
ATOM 749 C C . ALA A 1 98 ? -11.579 10.582 8.448 1.00 90.38 98 ALA A C 1
ATOM 751 O O . ALA A 1 98 ? -11.832 11.461 9.272 1.00 90.38 98 ALA A O 1
ATOM 752 N N . SER A 1 99 ? -12.493 9.977 7.711 1.00 82.19 99 SER A N 1
ATOM 753 C CA . SER A 1 99 ? -13.927 10.204 7.794 1.00 82.19 99 SER A CA 1
ATOM 754 C C . SER A 1 99 ? -14.608 8.887 7.456 1.00 82.19 99 SER A C 1
ATOM 756 O O . SER A 1 99 ? -14.217 8.243 6.480 1.00 82.19 99 SER A O 1
ATOM 758 N N . GLY A 1 100 ? -15.590 8.495 8.256 1.00 67.62 100 GLY A N 1
ATOM 759 C CA . GLY A 1 100 ? -16.328 7.241 8.145 1.00 67.62 100 GLY A CA 1
ATOM 760 C C . GLY A 1 100 ? -17.478 7.223 9.132 1.00 67.62 100 GLY A C 1
ATOM 761 O O . GLY A 1 100 ? -17.362 7.930 10.160 1.00 67.62 100 GLY A O 1
#

Sequence (100 aa):
MLRISRAPIHRTESRITRALEKGLAMSSQDTTQVAREILTAYSTGNWTALKGLLAPTAIYNELGSQRRIQGADSIVQALQGWKKAMTDSQGKVTNAFASG

Radius of gyration: 21.69 Å; chains: 1; bounding box: 76×29×44 Å

pLDDT: mean 84.79, std 18.26, range [35.47, 98.56]

InterPro domains:
  IPR032710 NTF2-like domain superfamily [SSF54427] (24-100)

Secondary structure (DSSP, 8-state):
--------THHHHHHHHHHHHHHHS--HHHHHHHHHHHHHHHHHT-HHHHHHTS-TT-EEEETTTTEEEESHHHHHHHHHHHHHHSTT------------

Organism: Eiseniibacteriota bacterium (NCBI:txid2212470)